Protein AF-A0A529ZI55-F1 (afdb_monomer)

pLDDT: mean 94.51, std 5.49, range [64.88, 98.56]

Solvent-accessible surface area (backbone atoms only — not comparable to full-atom values): 9770 Å² total; per-residue (Å²): 114,77,64,57,79,80,41,45,69,40,60,51,94,57,96,35,24,45,94,63,27,40,58,52,41,59,76,65,51,62,91,82,46,73,41,75,51,79,63,80,48,71,69,51,78,69,54,32,43,67,53,26,58,71,65,46,37,56,62,45,75,51,79,77,87,68,93,63,60,59,94,65,37,96,47,66,65,55,50,42,55,37,60,45,32,47,40,70,17,46,38,92,89,17,37,40,39,34,35,49,68,44,92,57,33,69,58,46,56,49,48,31,48,76,48,65,46,81,39,79,44,26,18,31,62,38,92,82,24,50,27,17,50,77,42,78,48,76,47,92,63,24,24,45,35,30,33,35,52,79,92,42,79,45,76,49,74,42,84,44,43,50,70,72,54,55,52,57,49,49,75,106

Secondary structure (DSSP, 8-state):
--GGGTS-EEE-SSS--STTHHHHHHHT--TT-SEEE-----SSTTSHHHHHHHH--SEEEE------STTT-SSHHHHHHHHGGGGGGPPTT-EEEEETTSTTHHHHHHHHHHTT-SEEEEEESSTT-SEEEEEEEE-SS-EEEEEEETTEEEEEEESS-SHHHHHHHTT-

Sequence (172 aa):
HVLSAVGKVHASAQSFNNHWGVPLTLARMPQDCDYAVFEIGMNHPGEIRPLVRMVRPHVAIVTMIAAAHLGFFKNLDEIARAKAEIFEGLEPGGAAVLNRDDQRWKLLEKMAKEAGVEHVFGFGENARSTFRLTGCELYADHSDITAKIGKQDVAARVGAPGRHMVQNVLAV

Mean predicted aligned error: 3.51 Å

Foldseek 3Di:
DVCVVPWAEQEQPDVLAFPRSLVVSVVPDDPRGPYYDHHHDDLEAPRRQVSLLSVLALEAEDLDQDPDNCVHDVDSLRSLVSSLSNLLSHHVNGEYEYAPVYPCVVVSVVSNVVSVHPHYAYEECPPPGQWHWDDWDFDPQKIWTWIDHHPDIDTDIGRHGDPSSVSVVSRD

Nearest PDB structures (foldseek):
  4qf5-assembly2_B  TM=9.701E-01  e=1.065E-15  Acinetobacter baumannii AB307-0294
  4qdi-assembly1_A  TM=9.55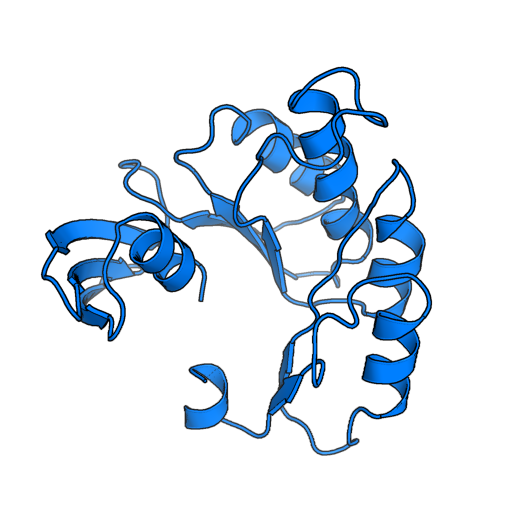2E-01  e=1.017E-14  Acinetobacter baumannii AB307-0294
  8f5d-assembly1_A  TM=9.444E-01  e=6.737E-14  Bordetella pertussis 18323
  3zm6-assembly1_A  TM=8.233E-01  e=3.549E-12  Streptococcus pneumoniae R6
  4c12-assembly1_A  TM=8.541E-01  e=8.979E-07  Staphylococcus aureus

Structure (mmCIF, N/CA/C/O backbone):
data_AF-A0A529ZI55-F1
#
_entry.id   AF-A0A529ZI55-F1
#
loop_
_atom_site.group_PDB
_atom_site.id
_atom_site.type_symbol
_atom_site.label_atom_id
_atom_site.label_alt_id
_atom_site.label_comp_id
_atom_site.label_asym_id
_atom_site.label_entity_id
_atom_site.label_seq_id
_atom_site.pdbx_PDB_ins_code
_atom_site.Cartn_x
_atom_site.Cartn_y
_atom_site.Cartn_z
_atom_site.occupancy
_atom_site.B_iso_or_equiv
_atom_site.auth_seq_id
_atom_site.auth_comp_id
_atom_site.auth_asym_id
_atom_site.auth_atom_id
_atom_site.pdbx_PDB_model_num
ATOM 1 N N . HIS A 1 1 ? -11.558 -7.600 -3.696 1.00 83.31 1 HIS A N 1
ATOM 2 C CA . HIS A 1 1 ? -11.761 -9.062 -3.788 1.00 83.31 1 HIS A CA 1
ATOM 3 C C . HIS A 1 1 ? -11.507 -9.768 -2.461 1.00 83.31 1 HIS A C 1
ATOM 5 O O . HIS A 1 1 ? -12.450 -10.348 -1.953 1.00 83.31 1 HIS A O 1
ATOM 11 N N . VAL A 1 2 ? -10.304 -9.695 -1.874 1.00 91.00 2 VAL A N 1
ATOM 12 C CA . VAL A 1 2 ? -9.965 -10.434 -0.634 1.00 91.00 2 VAL A CA 1
ATOM 13 C C . VAL A 1 2 ? -10.894 -10.090 0.541 1.00 91.00 2 VAL A C 1
ATOM 15 O O . VAL A 1 2 ? -11.545 -10.976 1.080 1.00 91.00 2 VAL A O 1
ATOM 18 N N . LEU A 1 3 ? -11.048 -8.803 0.875 1.00 95.25 3 LEU A N 1
ATOM 19 C CA . LEU A 1 3 ? -11.906 -8.363 1.990 1.00 95.25 3 LEU A CA 1
ATOM 20 C C . LEU A 1 3 ? -13.391 -8.729 1.812 1.00 95.25 3 LEU A C 1
ATOM 22 O O . LEU A 1 3 ? -14.109 -8.897 2.791 1.00 95.25 3 LEU A O 1
ATOM 26 N N . SER A 1 4 ? -13.846 -8.918 0.570 1.00 95.25 4 SER A N 1
ATOM 27 C CA . SER A 1 4 ? -15.231 -9.307 0.273 1.00 95.25 4 SER A CA 1
ATOM 28 C C . SER A 1 4 ? -15.556 -10.732 0.727 1.00 95.25 4 SER A C 1
ATOM 30 O O . SER A 1 4 ? -16.726 -11.080 0.823 1.00 95.25 4 SER A O 1
ATOM 32 N N . ALA A 1 5 ? -14.541 -11.556 1.013 1.00 94.75 5 ALA A N 1
ATOM 33 C CA . ALA A 1 5 ? -14.732 -12.882 1.592 1.00 94.75 5 ALA A CA 1
ATOM 34 C C . ALA A 1 5 ? -15.074 -12.837 3.093 1.00 94.75 5 ALA A C 1
ATOM 36 O O . ALA A 1 5 ? -15.527 -13.842 3.636 1.00 94.75 5 ALA A O 1
ATOM 37 N N . VAL A 1 6 ? -14.847 -11.699 3.764 1.00 96.50 6 VAL A N 1
ATOM 38 C CA . VAL A 1 6 ? -14.988 -11.558 5.225 1.00 96.50 6 VAL A CA 1
ATOM 39 C C . VAL A 1 6 ? -15.856 -10.372 5.660 1.00 96.50 6 VAL A C 1
ATOM 41 O O . VAL A 1 6 ? -16.075 -10.200 6.853 1.00 96.50 6 VAL A O 1
ATOM 44 N N . GLY A 1 7 ? -16.383 -9.574 4.727 1.00 97.12 7 GLY A N 1
ATOM 45 C CA . GLY A 1 7 ? -17.303 -8.479 5.042 1.00 97.12 7 GLY A CA 1
ATOM 46 C C . GLY A 1 7 ? -17.770 -7.686 3.823 1.00 97.12 7 GLY A C 1
ATOM 47 O O . GLY A 1 7 ? -17.373 -7.940 2.682 1.00 97.12 7 GLY A O 1
ATOM 48 N N . LYS A 1 8 ? -18.633 -6.701 4.070 1.00 97.56 8 LYS A N 1
ATOM 49 C CA . LYS A 1 8 ? -19.129 -5.748 3.073 1.00 97.56 8 LYS A CA 1
ATOM 50 C C . LYS A 1 8 ? -18.039 -4.735 2.745 1.00 97.56 8 LYS A C 1
ATOM 52 O O . LYS A 1 8 ? -17.535 -4.047 3.628 1.00 97.56 8 LYS A O 1
ATOM 57 N N . VAL A 1 9 ? -17.694 -4.626 1.465 1.00 97.25 9 VAL A N 1
ATOM 58 C CA . VAL A 1 9 ? -16.598 -3.767 1.000 1.00 97.25 9 VAL A CA 1
ATOM 59 C C . VAL A 1 9 ? -17.135 -2.650 0.122 1.00 97.25 9 VAL A C 1
ATOM 61 O O . VAL A 1 9 ? -17.825 -2.913 -0.861 1.00 97.25 9 VAL A O 1
ATOM 64 N N . HIS A 1 10 ? -16.740 -1.421 0.432 1.00 96.44 10 HIS A N 1
ATOM 65 C CA . HIS A 1 10 ? -16.864 -0.273 -0.455 1.00 96.44 10 HIS A CA 1
ATOM 66 C C . HIS A 1 10 ? -15.512 0.051 -1.092 1.00 96.44 10 HIS A C 1
ATOM 68 O O . HIS A 1 10 ? -14.473 0.002 -0.438 1.00 96.44 10 HIS A O 1
ATOM 74 N N . ALA A 1 11 ? -15.496 0.377 -2.376 1.00 94.31 11 ALA A N 1
ATOM 75 C CA . ALA A 1 11 ? -14.280 0.784 -3.071 1.00 94.31 11 ALA A CA 1
ATOM 76 C C . ALA A 1 11 ? -14.621 1.755 -4.202 1.00 94.31 11 ALA A C 1
ATOM 78 O O . ALA A 1 11 ? -15.769 1.828 -4.650 1.00 94.31 11 ALA A O 1
ATOM 79 N N . SER A 1 12 ? -13.626 2.500 -4.684 1.00 85.38 12 SER A N 1
ATOM 80 C CA . SER A 1 12 ? -13.802 3.367 -5.849 1.00 85.38 12 SER A CA 1
ATOM 81 C C . SER A 1 12 ? -14.252 2.548 -7.065 1.00 85.38 12 SER A C 1
ATOM 83 O O . SER A 1 12 ? -13.621 1.560 -7.428 1.00 85.38 12 SER A O 1
ATOM 85 N N . ALA A 1 13 ? -15.341 2.968 -7.717 1.00 77.81 13 ALA A N 1
ATOM 86 C CA . ALA A 1 13 ? -15.921 2.235 -8.849 1.00 77.81 13 ALA A CA 1
ATOM 87 C C . ALA A 1 13 ? -14.980 2.143 -10.068 1.00 77.81 13 ALA A C 1
ATOM 89 O O . ALA A 1 13 ? -15.090 1.224 -10.876 1.00 77.81 13 ALA A O 1
ATOM 90 N N . GLN A 1 14 ? -14.089 3.125 -10.211 1.00 83.69 14 GLN A N 1
ATOM 91 C CA . GLN A 1 14 ? -13.068 3.256 -11.254 1.00 83.69 14 GLN A CA 1
ATOM 92 C C . GLN A 1 14 ? -11.845 3.969 -10.642 1.00 83.69 14 GLN A C 1
ATOM 94 O O . GLN A 1 14 ? -11.781 4.116 -9.421 1.00 83.69 14 GLN A O 1
ATOM 99 N N . SER A 1 15 ? -10.907 4.459 -11.460 1.00 79.94 15 SER A N 1
ATOM 100 C CA . SER A 1 15 ? -9.721 5.235 -11.040 1.00 79.94 15 SER A CA 1
ATOM 101 C C . SER A 1 15 ? -10.060 6.648 -10.531 1.00 79.94 15 SER A C 1
ATOM 103 O O . SER A 1 15 ? -9.540 7.661 -10.994 1.00 79.94 15 SER A O 1
ATOM 105 N N . PHE A 1 16 ? -10.969 6.728 -9.566 1.00 88.12 16 PHE A N 1
ATOM 106 C CA . PHE A 1 16 ? -11.398 7.935 -8.873 1.00 88.12 16 PHE A CA 1
ATOM 107 C C . PHE A 1 16 ? -10.485 8.193 -7.672 1.00 88.12 16 PHE A C 1
ATOM 109 O O . PHE A 1 16 ? -10.919 8.178 -6.525 1.00 88.12 16 PHE A O 1
ATOM 116 N N . ASN A 1 17 ? -9.209 8.443 -7.963 1.00 90.44 17 ASN A N 1
ATOM 117 C CA . ASN A 1 17 ? -8.121 8.499 -6.984 1.00 90.44 17 ASN A CA 1
ATOM 118 C C . ASN A 1 17 ? -7.592 9.923 -6.704 1.00 90.44 17 ASN A C 1
ATOM 120 O O . ASN A 1 17 ? -6.602 10.088 -5.997 1.00 90.44 17 ASN A O 1
ATOM 124 N N . ASN A 1 18 ? -8.235 10.954 -7.263 1.00 91.50 18 ASN A N 1
ATOM 125 C CA . ASN A 1 18 ? -7.809 12.356 -7.182 1.00 91.50 18 ASN A CA 1
ATOM 126 C C . ASN A 1 18 ? -8.729 13.206 -6.276 1.00 91.50 18 ASN A C 1
ATOM 128 O O . ASN A 1 18 ? -9.620 12.688 -5.601 1.00 91.50 18 ASN A O 1
ATOM 132 N N . HIS A 1 19 ? -8.541 14.531 -6.308 1.00 91.62 19 HIS A N 1
ATOM 133 C CA . HIS A 1 19 ? -9.295 15.522 -5.525 1.00 91.62 19 HIS A CA 1
ATOM 134 C C . HIS A 1 19 ? -10.816 15.523 -5.749 1.00 91.62 19 HIS A C 1
ATOM 136 O O . HIS A 1 19 ? -11.541 16.024 -4.896 1.00 91.62 19 HIS A O 1
ATOM 142 N N . TRP A 1 20 ? -11.314 14.935 -6.840 1.00 91.25 20 TRP A N 1
ATOM 143 C CA . TRP A 1 20 ? -12.750 14.727 -7.062 1.00 91.25 20 TRP A CA 1
ATOM 144 C C . TRP A 1 20 ? -13.182 13.313 -6.695 1.00 91.25 20 TRP A C 1
ATOM 146 O O . TRP A 1 20 ? -14.212 13.102 -6.055 1.00 91.25 20 TRP A O 1
ATOM 156 N N . GLY A 1 21 ? -12.384 12.336 -7.120 1.00 93.94 21 GLY A N 1
ATOM 157 C CA . GLY A 1 21 ? -12.736 10.931 -7.030 1.00 93.94 21 GLY A CA 1
ATOM 158 C C . GLY A 1 21 ? -12.790 10.400 -5.600 1.00 93.94 21 GLY A C 1
ATOM 159 O O . GLY A 1 21 ? -13.725 9.675 -5.249 1.00 93.94 21 GLY A O 1
ATOM 160 N N . VAL A 1 22 ? -11.837 10.806 -4.759 1.00 95.75 22 VAL A N 1
ATOM 161 C CA . VAL A 1 22 ? -11.775 10.357 -3.364 1.00 95.75 22 VAL A CA 1
ATOM 162 C C . VAL A 1 22 ? -12.958 10.897 -2.549 1.00 95.75 22 VAL A C 1
ATOM 164 O O . VAL A 1 22 ? -13.665 10.073 -1.965 1.00 95.75 22 VAL A O 1
ATOM 167 N N . PRO A 1 23 ? -13.278 12.211 -2.557 1.00 95.00 23 PRO A N 1
ATOM 168 C CA . PRO A 1 23 ? -14.472 12.715 -1.874 1.00 95.00 23 PRO A CA 1
ATOM 169 C C . PRO A 1 23 ? -15.770 12.080 -2.368 1.00 95.00 23 PRO A C 1
ATOM 171 O O . PRO A 1 23 ? -16.647 11.780 -1.564 1.00 95.00 23 PRO A O 1
ATOM 174 N N . LEU A 1 24 ? -15.894 11.829 -3.676 1.00 94.31 24 LEU A N 1
ATOM 175 C CA . LEU A 1 24 ? -17.078 11.175 -4.231 1.00 94.31 24 LEU A CA 1
ATOM 176 C C . LEU A 1 24 ? -17.210 9.726 -3.750 1.00 94.31 24 LEU A C 1
ATOM 178 O O . LEU A 1 24 ? -18.309 9.284 -3.419 1.00 94.31 24 LEU A O 1
ATOM 182 N N . THR A 1 25 ? -16.098 8.989 -3.710 1.00 94.19 25 THR A N 1
ATOM 183 C CA . THR A 1 25 ? -16.073 7.620 -3.184 1.00 94.19 25 THR A CA 1
ATOM 184 C C . THR A 1 25 ? -16.456 7.623 -1.707 1.00 94.19 25 THR A C 1
ATOM 186 O O . THR A 1 25 ? -17.295 6.821 -1.307 1.00 94.19 25 THR A O 1
ATOM 189 N N . LEU A 1 26 ? -15.933 8.568 -0.923 1.00 94.94 26 LEU A N 1
ATOM 190 C CA . LEU A 1 26 ? -16.249 8.711 0.498 1.00 94.94 26 LEU A CA 1
ATOM 191 C C . LEU A 1 26 ? -17.730 9.056 0.722 1.00 94.94 26 LEU A C 1
ATOM 193 O O . LEU A 1 26 ? -18.395 8.416 1.527 1.00 94.94 26 LEU A O 1
ATOM 197 N N . ALA A 1 27 ? -18.279 10.005 -0.040 1.00 95.12 27 ALA A N 1
ATOM 198 C CA . ALA A 1 27 ? -19.679 10.424 0.070 1.00 95.12 27 ALA A CA 1
ATOM 199 C C . ALA A 1 27 ? -20.683 9.323 -0.313 1.00 95.12 27 ALA A C 1
ATOM 201 O O . ALA A 1 27 ? -21.834 9.357 0.113 1.00 95.12 27 ALA A O 1
ATOM 202 N N . ARG A 1 28 ? -20.261 8.356 -1.135 1.00 94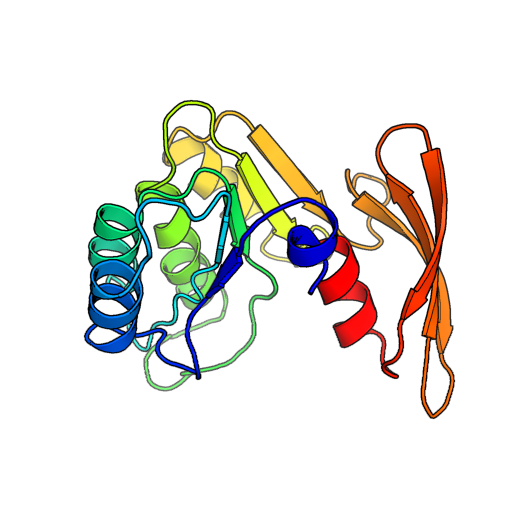.31 28 ARG A N 1
ATOM 203 C CA . ARG A 1 28 ? -21.074 7.201 -1.547 1.00 94.31 28 ARG A CA 1
ATOM 204 C C . ARG A 1 28 ? -20.891 5.977 -0.653 1.00 94.31 28 ARG A C 1
ATOM 206 O O . ARG A 1 28 ? -21.502 4.952 -0.938 1.00 94.31 28 ARG A O 1
ATOM 213 N N . MET A 1 29 ? -20.041 6.059 0.368 1.00 95.69 29 MET A N 1
ATOM 214 C CA . MET A 1 29 ? -19.748 4.939 1.253 1.00 95.69 29 MET A CA 1
ATOM 215 C C . MET A 1 29 ? -20.993 4.566 2.071 1.00 95.69 29 MET A C 1
ATOM 217 O O . MET A 1 29 ? -21.495 5.409 2.818 1.00 95.69 29 MET A O 1
ATOM 221 N N . PRO A 1 30 ? -21.515 3.331 1.940 1.00 96.12 30 PRO A N 1
ATOM 222 C CA . PRO A 1 30 ? -22.639 2.878 2.748 1.00 96.12 30 PRO A CA 1
ATOM 223 C C . PRO A 1 30 ? -22.270 2.853 4.231 1.00 96.12 30 PRO A C 1
ATOM 225 O O . PRO A 1 30 ? -21.168 2.452 4.593 1.00 96.12 30 PRO A O 1
ATOM 228 N N . GLN A 1 31 ? -23.204 3.234 5.101 1.00 95.38 31 GLN A N 1
ATOM 229 C CA . GLN A 1 31 ? -22.971 3.222 6.550 1.00 95.38 31 GLN A CA 1
ATOM 230 C C . GLN A 1 31 ? -22.730 1.804 7.098 1.00 95.38 31 GLN A C 1
ATOM 232 O O . GLN A 1 31 ? -22.113 1.647 8.146 1.00 95.38 31 GLN A O 1
ATOM 237 N N . ASP A 1 32 ? -23.221 0.778 6.404 1.00 96.69 32 ASP A N 1
ATOM 238 C CA . ASP A 1 32 ? -23.114 -0.624 6.794 1.00 96.69 32 ASP A CA 1
ATOM 239 C C . ASP A 1 32 ? -21.938 -1.361 6.130 1.00 96.69 32 ASP A C 1
ATOM 241 O O . ASP A 1 32 ? -21.916 -2.592 6.161 1.00 96.69 32 ASP A O 1
ATOM 245 N N . CYS A 1 33 ? -20.981 -0.656 5.508 1.00 97.00 33 CYS A N 1
ATOM 246 C CA . CYS A 1 33 ? -19.766 -1.300 5.011 1.00 97.00 33 CYS A CA 1
ATOM 247 C C . CYS A 1 33 ? -18.798 -1.624 6.160 1.00 97.00 33 CYS A C 1
ATOM 249 O O . CYS A 1 33 ? -18.506 -0.770 6.996 1.00 97.00 33 CYS A O 1
ATOM 251 N N . ASP A 1 34 ? -18.251 -2.839 6.158 1.00 97.38 34 ASP A N 1
ATOM 252 C CA . ASP A 1 34 ? -17.237 -3.272 7.126 1.00 97.38 34 ASP A CA 1
ATOM 253 C C . ASP A 1 34 ? -15.842 -2.762 6.736 1.00 97.38 34 ASP A C 1
ATOM 255 O O . ASP A 1 34 ? -15.010 -2.451 7.587 1.00 97.38 34 ASP A O 1
ATOM 259 N N . TYR A 1 35 ? -15.590 -2.655 5.427 1.00 97.75 35 TYR A N 1
ATOM 260 C CA . TYR A 1 35 ? -14.312 -2.225 4.873 1.00 97.75 35 TYR A CA 1
ATOM 261 C C . TYR A 1 35 ? -14.499 -1.201 3.762 1.00 97.75 35 TYR A C 1
ATOM 263 O O . TYR A 1 35 ? -15.404 -1.319 2.934 1.00 97.75 35 TYR A O 1
ATOM 271 N N . ALA A 1 36 ? -13.569 -0.253 3.676 1.00 96.44 36 ALA A N 1
ATOM 272 C CA . ALA A 1 36 ? -13.483 0.683 2.568 1.00 96.44 36 ALA A CA 1
ATOM 273 C C . ALA A 1 36 ? -12.056 0.730 2.010 1.00 96.44 36 ALA A C 1
ATOM 275 O O . ALA A 1 36 ? -11.091 0.844 2.765 1.00 96.44 36 ALA A O 1
ATOM 276 N N . VAL A 1 37 ? -11.919 0.628 0.687 1.00 96.44 37 VAL A N 1
ATOM 277 C CA . VAL A 1 37 ? -10.627 0.645 -0.011 1.00 96.44 37 VAL A CA 1
ATOM 278 C C . VAL A 1 37 ? -10.564 1.862 -0.923 1.00 96.44 37 VAL A C 1
ATOM 280 O O . VAL A 1 37 ? -11.335 1.981 -1.877 1.00 96.44 37 VAL A O 1
ATOM 283 N N . PHE A 1 38 ? -9.620 2.756 -0.636 1.00 96.12 38 PHE A N 1
ATOM 284 C CA . PHE A 1 38 ? -9.403 3.982 -1.394 1.00 96.12 38 PHE A CA 1
ATOM 285 C C . PHE A 1 38 ? -8.056 3.926 -2.103 1.00 96.12 38 PHE A C 1
ATOM 287 O O . PHE A 1 38 ? -7.007 3.842 -1.466 1.00 96.12 38 PHE A O 1
ATOM 294 N N . GLU A 1 39 ? -8.082 4.017 -3.429 1.00 95.12 39 GLU A N 1
ATOM 295 C CA . GLU A 1 39 ? -6.890 4.351 -4.197 1.00 95.12 39 GLU A CA 1
ATOM 296 C C . GLU A 1 39 ? -6.661 5.866 -4.108 1.00 95.12 39 GLU A C 1
ATOM 298 O O . GLU A 1 39 ? -7.576 6.644 -4.374 1.00 95.12 39 GLU A O 1
ATOM 303 N N . ILE A 1 40 ? -5.451 6.293 -3.738 1.00 95.38 40 ILE A N 1
ATOM 304 C CA . ILE A 1 40 ? -5.086 7.714 -3.657 1.00 95.38 40 ILE A CA 1
ATOM 305 C C . ILE A 1 40 ? -3.886 7.972 -4.571 1.00 95.38 40 ILE A C 1
ATOM 307 O O . ILE A 1 40 ? -2.806 7.403 -4.392 1.00 95.38 40 ILE A O 1
ATOM 311 N N . GLY A 1 41 ? -4.093 8.830 -5.566 1.00 92.19 41 GLY A N 1
ATOM 312 C CA . GLY A 1 41 ? -3.106 9.243 -6.555 1.00 92.19 41 GLY A CA 1
ATOM 313 C C . GLY A 1 41 ? -2.692 10.704 -6.386 1.00 92.19 41 GLY A C 1
ATOM 314 O O . GLY A 1 41 ? -3.319 11.471 -5.659 1.00 92.19 41 GLY A O 1
ATOM 315 N N . MET A 1 42 ? -1.622 11.087 -7.080 1.00 93.00 42 MET A N 1
ATOM 316 C CA . MET A 1 42 ? -1.153 12.471 -7.149 1.00 93.00 42 MET A CA 1
ATOM 317 C C . MET A 1 42 ? -0.377 12.727 -8.441 1.00 93.00 42 MET A C 1
ATOM 319 O O . MET A 1 42 ? 0.317 11.839 -8.940 1.00 93.00 42 MET A O 1
ATOM 323 N N . ASN A 1 43 ? -0.463 13.955 -8.938 1.00 90.38 43 ASN A N 1
ATOM 324 C CA . ASN A 1 43 ? 0.415 14.502 -9.967 1.00 90.38 43 ASN A CA 1
ATOM 325 C C . ASN A 1 43 ? 1.510 15.390 -9.365 1.00 90.38 43 ASN A C 1
ATOM 327 O O . ASN A 1 43 ? 2.592 15.466 -9.936 1.00 90.38 43 ASN A O 1
ATOM 331 N N . HIS A 1 44 ? 1.239 16.038 -8.228 1.00 92.19 44 HIS A N 1
ATOM 332 C CA . HIS A 1 44 ? 2.148 16.987 -7.583 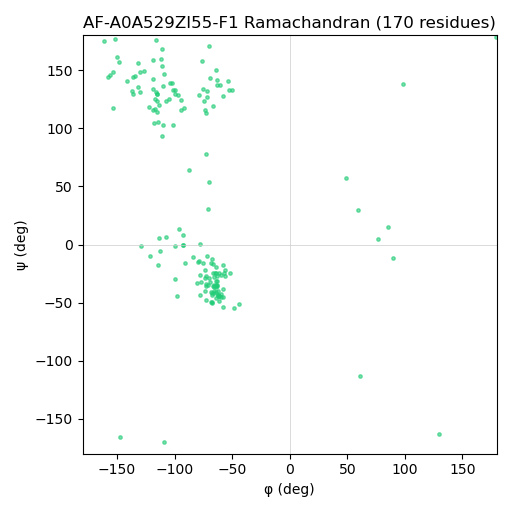1.00 92.19 44 HIS A CA 1
ATOM 333 C C . HIS A 1 44 ? 2.301 16.701 -6.083 1.00 92.19 44 HIS A C 1
ATOM 335 O O . HIS A 1 44 ? 1.390 16.137 -5.467 1.00 92.19 44 HIS A O 1
ATOM 341 N N . PRO A 1 45 ? 3.414 17.138 -5.461 1.00 93.69 45 PRO A N 1
ATOM 342 C CA . PRO A 1 45 ? 3.539 17.152 -4.007 1.00 93.69 45 PRO A CA 1
ATOM 343 C C . PRO A 1 45 ? 2.375 17.894 -3.335 1.00 93.69 45 PRO A C 1
ATOM 345 O O . PRO A 1 45 ? 1.947 18.948 -3.802 1.00 93.69 45 PRO A O 1
ATOM 348 N N . GLY A 1 46 ? 1.896 17.375 -2.207 1.00 95.56 46 GLY A N 1
ATOM 349 C CA . GLY A 1 46 ? 0.835 17.974 -1.401 1.00 95.56 46 GLY A CA 1
ATOM 350 C C . GLY A 1 46 ? -0.586 17.552 -1.765 1.00 95.56 46 GLY A C 1
ATOM 351 O O . GLY A 1 46 ? -1.494 17.829 -0.983 1.00 95.56 46 GLY A O 1
ATOM 352 N N . GLU A 1 47 ? -0.806 16.875 -2.895 1.00 96.31 47 GLU A N 1
ATOM 353 C CA . GLU A 1 47 ? -2.152 16.468 -3.324 1.00 96.31 47 GLU A CA 1
ATOM 354 C C . GLU A 1 47 ? -2.724 15.308 -2.490 1.00 96.31 47 GLU A C 1
ATOM 356 O O . GLU A 1 47 ? -3.941 15.224 -2.321 1.00 96.31 47 GLU A O 1
ATOM 361 N N . ILE A 1 48 ? -1.8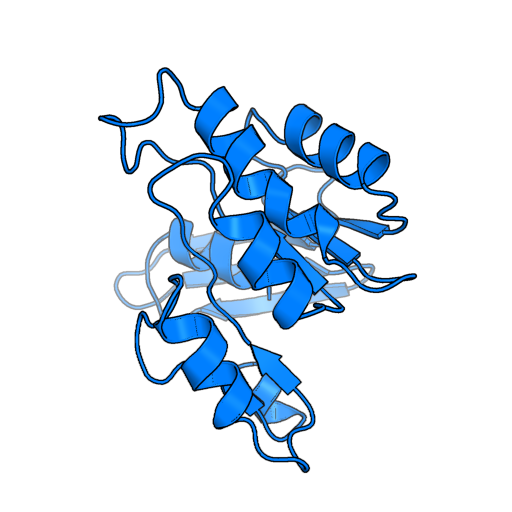76 14.445 -1.915 1.00 97.75 48 ILE A N 1
ATOM 362 C CA . ILE A 1 48 ? -2.335 13.318 -1.086 1.00 97.75 48 ILE A CA 1
ATOM 363 C C . ILE A 1 48 ? -2.824 13.805 0.279 1.00 97.75 48 ILE A C 1
ATOM 365 O O . ILE A 1 48 ? -3.835 13.308 0.774 1.00 97.75 48 ILE A O 1
ATOM 369 N N . ARG A 1 49 ? -2.143 14.784 0.890 1.00 97.50 49 ARG A N 1
ATOM 370 C CA . ARG A 1 49 ? -2.450 15.274 2.249 1.00 97.50 49 ARG A CA 1
ATOM 371 C C . ARG A 1 49 ? -3.932 15.585 2.499 1.00 97.50 49 ARG A C 1
ATOM 373 O O . ARG A 1 49 ? -4.480 15.049 3.463 1.00 97.50 49 ARG A O 1
ATOM 380 N N . PRO A 1 50 ? -4.614 16.432 1.701 1.00 97.38 50 PRO A N 1
ATOM 381 C CA . PRO A 1 50 ? -6.026 16.718 1.943 1.00 97.38 50 PRO A CA 1
ATOM 382 C C . PRO A 1 50 ? -6.897 15.470 1.766 1.00 97.38 50 PRO A C 1
ATOM 384 O O . PRO A 1 50 ? -7.855 15.291 2.513 1.00 97.38 50 PRO A O 1
ATOM 387 N N . LEU A 1 51 ? -6.548 14.585 0.826 1.00 97.62 51 LEU A N 1
ATOM 388 C CA . LEU A 1 51 ? -7.304 13.366 0.543 1.00 97.62 51 LEU A CA 1
ATOM 389 C C . LEU A 1 51 ? -7.229 12.377 1.698 1.00 97.62 51 LEU A C 1
ATOM 391 O O . LEU A 1 51 ? -8.256 11.906 2.180 1.00 97.62 51 LEU A O 1
ATOM 395 N N . VAL A 1 52 ? -6.024 12.101 2.188 1.00 97.69 52 VAL A N 1
ATOM 396 C CA . VAL A 1 52 ? -5.845 11.123 3.257 1.00 97.69 52 VAL A CA 1
ATOM 397 C C . VAL A 1 52 ? -6.391 11.620 4.597 1.00 97.69 52 VAL A C 1
ATOM 399 O O . VAL A 1 52 ? -6.908 10.821 5.368 1.00 97.69 52 VAL A O 1
ATOM 402 N N . ARG A 1 53 ? -6.403 12.941 4.836 1.00 97.19 53 ARG A N 1
ATOM 403 C CA . ARG A 1 53 ? -7.087 13.550 5.993 1.00 97.19 53 ARG A CA 1
ATOM 404 C C . ARG A 1 53 ? -8.607 13.402 5.950 1.00 97.19 53 ARG A C 1
ATOM 406 O O . ARG A 1 53 ? -9.230 13.391 7.006 1.00 97.19 53 ARG A O 1
ATOM 413 N N . MET A 1 54 ? -9.206 13.303 4.761 1.00 96.88 54 MET A N 1
ATOM 414 C CA . MET A 1 54 ? -10.629 12.973 4.623 1.00 96.88 54 MET A CA 1
ATOM 415 C C . MET A 1 54 ? -10.874 11.477 4.824 1.00 96.88 54 MET A C 1
ATOM 417 O O . MET A 1 54 ? -11.820 11.105 5.511 1.00 96.88 54 MET A O 1
ATOM 421 N N . VAL A 1 55 ? -10.026 10.629 4.231 1.00 97.19 55 VAL A N 1
ATOM 422 C CA . VAL A 1 55 ? -10.190 9.166 4.257 1.00 97.19 55 VAL A CA 1
ATOM 423 C C . VAL A 1 55 ? -9.925 8.573 5.639 1.00 97.19 55 VAL A C 1
ATOM 425 O O . VAL A 1 55 ? -10.595 7.612 6.000 1.00 97.19 55 VAL A O 1
ATOM 428 N N . ARG A 1 56 ? -8.975 9.131 6.403 1.00 97.75 56 ARG A N 1
ATOM 429 C CA . ARG A 1 56 ? -8.600 8.655 7.746 1.00 97.75 56 ARG A CA 1
ATOM 430 C C . ARG A 1 56 ? -8.357 7.131 7.794 1.00 97.75 56 ARG A C 1
ATOM 432 O O . ARG A 1 56 ? -9.065 6.410 8.496 1.00 97.75 56 ARG A O 1
ATOM 439 N N . PRO A 1 57 ? -7.428 6.590 6.981 1.00 97.75 57 PRO A N 1
ATOM 440 C CA . PRO A 1 57 ? -7.253 5.147 6.864 1.00 97.75 57 PRO A CA 1
ATOM 441 C C . PRO A 1 57 ? -6.676 4.507 8.134 1.00 97.75 57 PRO A C 1
ATOM 443 O O . PRO A 1 57 ? -5.741 5.020 8.742 1.00 97.75 57 PRO A O 1
ATOM 446 N N . HIS A 1 58 ? -7.150 3.303 8.457 1.00 98.19 58 HIS A N 1
ATOM 447 C CA . HIS A 1 58 ? -6.533 2.436 9.471 1.00 98.19 58 HIS A CA 1
ATOM 448 C C . HIS A 1 58 ? -5.280 1.715 8.945 1.00 98.19 58 HIS A C 1
ATOM 450 O O . HIS A 1 58 ? -4.398 1.338 9.715 1.00 98.19 58 HIS A O 1
ATOM 456 N N . VAL A 1 59 ? -5.199 1.506 7.627 1.00 98.31 59 VAL A N 1
ATOM 457 C CA . VAL A 1 59 ? -4.050 0.892 6.951 1.00 98.31 59 VAL A CA 1
ATOM 458 C C . VAL A 1 59 ? -3.730 1.687 5.690 1.00 98.31 59 VAL A C 1
ATOM 460 O O . VAL A 1 59 ? -4.617 1.921 4.870 1.00 98.31 59 VAL A O 1
ATOM 463 N N . ALA A 1 60 ? -2.467 2.072 5.514 1.00 98.25 60 ALA A N 1
ATOM 464 C CA . ALA A 1 60 ? -1.971 2.717 4.301 1.00 98.25 60 ALA A CA 1
ATOM 465 C C . ALA A 1 60 ? -0.922 1.838 3.618 1.00 98.25 60 ALA A C 1
ATOM 467 O O . ALA A 1 60 ? 0.029 1.377 4.251 1.00 98.25 60 ALA A O 1
ATOM 468 N N . ILE A 1 61 ? -1.072 1.641 2.308 1.00 98.12 61 ILE A N 1
ATOM 469 C CA . ILE A 1 61 ? -0.177 0.805 1.507 1.00 98.12 61 ILE A CA 1
ATOM 470 C C . ILE A 1 61 ? 0.542 1.678 0.480 1.00 98.12 61 ILE A C 1
ATOM 472 O O . ILE A 1 61 ? -0.097 2.395 -0.288 1.00 98.12 61 ILE A O 1
ATOM 476 N N . VAL A 1 62 ? 1.871 1.573 0.416 1.00 97.50 62 VAL A N 1
ATOM 477 C CA . VAL A 1 62 ? 2.660 2.103 -0.706 1.00 97.50 62 VAL A CA 1
ATOM 478 C C . VAL A 1 62 ? 3.209 0.920 -1.495 1.00 97.50 62 VAL A C 1
ATOM 480 O O . VAL A 1 62 ? 4.163 0.266 -1.074 1.00 97.50 62 VAL A O 1
ATOM 483 N N . THR A 1 63 ? 2.585 0.639 -2.640 1.00 93.50 63 THR A N 1
ATOM 484 C CA . THR A 1 63 ? 2.868 -0.559 -3.446 1.00 93.50 63 THR A CA 1
ATOM 485 C C . THR A 1 63 ? 4.210 -0.483 -4.173 1.00 93.50 63 THR A C 1
ATOM 487 O O . THR A 1 63 ? 5.003 -1.423 -4.137 1.00 93.50 63 THR A O 1
ATOM 490 N N . MET A 1 64 ? 4.481 0.642 -4.839 1.00 91.88 64 MET A N 1
ATOM 491 C CA . MET A 1 64 ? 5.689 0.833 -5.640 1.00 91.88 64 MET A CA 1
ATOM 492 C C . MET A 1 64 ? 6.020 2.316 -5.824 1.00 91.88 64 MET A C 1
ATOM 494 O O . MET A 1 64 ? 5.132 3.150 -6.034 1.00 91.88 64 MET A O 1
ATOM 498 N N . ILE A 1 65 ? 7.318 2.636 -5.831 1.00 94.31 65 ILE A N 1
ATOM 499 C CA . ILE A 1 65 ? 7.822 3.927 -6.303 1.00 94.31 65 ILE A CA 1
ATOM 500 C C . ILE A 1 65 ? 8.381 3.766 -7.721 1.00 94.31 65 ILE A C 1
ATOM 502 O O . ILE A 1 65 ? 9.503 3.289 -7.924 1.00 94.31 65 ILE A O 1
ATOM 506 N N . ALA A 1 66 ? 7.601 4.204 -8.704 1.00 89.25 66 ALA A N 1
ATOM 507 C CA . ALA A 1 66 ? 7.961 4.172 -10.117 1.00 89.25 66 ALA A CA 1
ATOM 508 C C . ALA A 1 66 ? 8.010 5.581 -10.717 1.00 89.25 66 ALA A C 1
ATOM 510 O O . ALA A 1 66 ? 7.396 6.514 -10.198 1.00 89.25 66 ALA A O 1
ATOM 511 N N . ALA A 1 67 ? 8.738 5.709 -11.826 1.00 83.25 67 ALA A N 1
ATOM 512 C CA . ALA A 1 67 ? 8.827 6.932 -12.611 1.00 83.25 67 ALA A CA 1
ATOM 513 C C . ALA A 1 67 ? 7.511 7.170 -13.371 1.00 83.25 67 ALA A C 1
ATOM 515 O O . ALA A 1 67 ? 7.394 6.890 -14.559 1.00 83.25 67 ALA A O 1
ATOM 516 N N . ALA A 1 68 ? 6.508 7.664 -12.656 1.00 73.31 68 ALA A N 1
ATOM 517 C CA . ALA A 1 68 ? 5.288 8.226 -13.213 1.00 73.31 68 ALA A CA 1
ATOM 518 C C . ALA A 1 68 ? 5.293 9.735 -12.949 1.00 73.31 68 ALA A C 1
ATOM 520 O O . ALA A 1 68 ? 5.920 10.189 -11.993 1.00 73.31 68 ALA A O 1
ATOM 521 N N . HIS A 1 69 ? 4.612 10.517 -13.789 1.00 68.19 69 HIS A N 1
ATOM 522 C CA . HIS A 1 69 ? 4.495 11.970 -13.597 1.00 68.19 69 HIS A CA 1
ATOM 523 C C . HIS A 1 69 ? 5.849 12.714 -13.567 1.00 68.19 69 HIS A C 1
ATOM 525 O O . HIS A 1 69 ? 5.965 13.760 -12.938 1.00 68.19 69 HIS A O 1
ATOM 531 N N . LEU A 1 70 ? 6.871 12.205 -14.276 1.00 64.88 70 LEU A N 1
ATOM 532 C CA . LEU A 1 70 ? 8.239 12.762 -14.308 1.00 64.88 70 LEU A CA 1
ATOM 533 C C . LEU A 1 70 ? 8.307 14.266 -14.639 1.00 64.88 70 LEU A C 1
ATOM 535 O O . LEU A 1 70 ? 9.259 14.925 -14.248 1.00 64.88 70 LEU A O 1
ATOM 539 N N . GLY A 1 71 ? 7.307 14.829 -15.324 1.00 73.12 71 GLY A N 1
ATOM 540 C CA . GLY A 1 71 ? 7.240 16.272 -15.583 1.00 73.12 71 GLY A CA 1
ATOM 541 C C . GLY A 1 71 ? 7.099 17.138 -14.322 1.00 73.12 71 GLY A C 1
ATOM 542 O O . GLY A 1 71 ? 7.420 18.322 -14.368 1.00 73.12 71 GLY A O 1
ATOM 543 N N . PHE A 1 72 ? 6.657 16.558 -13.203 1.00 76.44 72 PHE A N 1
ATOM 544 C CA . PHE A 1 72 ? 6.374 17.264 -11.948 1.00 76.44 72 PHE A CA 1
ATOM 545 C C . PHE A 1 72 ? 7.326 16.894 -10.801 1.00 76.44 72 PHE A C 1
ATOM 547 O O . PHE A 1 72 ? 7.270 17.513 -9.740 1.00 76.44 72 PHE A O 1
ATOM 554 N N . PHE A 1 73 ? 8.218 15.918 -11.010 1.00 85.25 73 PHE A N 1
ATOM 555 C CA . PHE A 1 73 ? 9.168 15.437 -10.004 1.00 85.25 73 PHE A CA 1
ATOM 556 C C . PHE A 1 73 ? 10.572 15.343 -10.583 1.00 85.25 73 PHE A C 1
ATOM 558 O O . PHE A 1 73 ? 10.780 14.793 -11.662 1.00 85.25 73 PHE A O 1
ATOM 565 N N . LYS A 1 74 ? 11.566 15.812 -9.829 1.00 84.06 74 LYS A N 1
ATOM 566 C CA . LYS A 1 74 ? 12.967 15.803 -10.270 1.00 84.06 74 LYS A CA 1
ATOM 567 C C . LYS A 1 74 ? 13.579 14.407 -10.235 1.00 84.06 74 LYS A C 1
ATOM 569 O O . LYS A 1 74 ? 14.518 14.131 -10.975 1.00 84.06 74 LYS A O 1
ATOM 574 N N . ASN A 1 75 ? 13.106 13.547 -9.334 1.00 91.12 75 ASN A N 1
ATOM 575 C CA . ASN A 1 75 ? 13.618 12.194 -9.147 1.00 91.12 75 ASN A CA 1
ATOM 576 C C . ASN A 1 75 ? 12.617 11.305 -8.386 1.00 91.12 75 ASN A C 1
ATOM 578 O O . ASN A 1 75 ? 11.578 11.754 -7.901 1.00 91.12 75 ASN A O 1
ATOM 582 N N . LEU A 1 76 ? 12.960 10.022 -8.264 1.00 94.31 76 LEU A N 1
ATOM 583 C CA . LEU A 1 76 ? 12.146 9.024 -7.571 1.00 94.31 76 LEU A CA 1
ATOM 584 C C . LEU A 1 76 ? 12.031 9.265 -6.056 1.00 94.31 76 LEU A C 1
ATOM 586 O O . LEU A 1 76 ? 11.053 8.818 -5.460 1.00 94.31 76 LEU A O 1
ATOM 590 N N . ASP A 1 77 ? 12.984 9.960 -5.433 1.00 95.25 77 ASP A N 1
ATOM 591 C CA . ASP A 1 77 ? 12.918 10.284 -4.004 1.00 95.25 77 ASP A CA 1
ATOM 592 C C . ASP A 1 77 ? 11.866 11.362 -3.731 1.00 95.25 77 ASP A C 1
ATOM 594 O O . ASP A 1 77 ? 11.171 11.292 -2.719 1.00 95.25 77 ASP A O 1
ATOM 598 N N . GLU A 1 78 ? 11.688 12.334 -4.632 1.00 94.50 78 GLU A N 1
ATOM 599 C CA . GLU A 1 78 ? 10.588 13.301 -4.536 1.00 94.50 78 GLU A CA 1
ATOM 600 C C . GLU A 1 78 ? 9.226 12.613 -4.707 1.00 94.50 78 GLU A C 1
ATOM 602 O O . GLU A 1 78 ? 8.306 12.889 -3.935 1.00 94.50 78 GLU A O 1
ATOM 607 N N . ILE A 1 79 ? 9.115 11.648 -5.629 1.00 95.62 79 ILE A N 1
ATOM 608 C CA . ILE A 1 79 ? 7.904 10.821 -5.770 1.00 95.62 79 ILE A CA 1
ATOM 609 C C . ILE A 1 79 ? 7.653 10.017 -4.488 1.00 95.62 79 ILE A C 1
ATOM 611 O O . ILE A 1 79 ? 6.518 9.954 -4.019 1.00 95.62 79 ILE A O 1
ATOM 615 N N . ALA A 1 80 ? 8.693 9.420 -3.896 1.00 96.81 80 ALA A N 1
ATOM 616 C CA . ALA A 1 80 ? 8.577 8.683 -2.639 1.00 96.81 80 ALA A CA 1
ATOM 617 C C . ALA A 1 80 ? 8.101 9.579 -1.490 1.00 96.81 80 ALA A C 1
ATOM 619 O O . ALA A 1 80 ? 7.195 9.189 -0.758 1.00 96.81 80 ALA A O 1
ATOM 620 N N . ARG A 1 81 ? 8.657 10.790 -1.362 1.00 97.25 81 ARG A N 1
ATOM 621 C CA . ARG A 1 81 ? 8.242 11.766 -0.343 1.00 97.25 81 ARG A CA 1
ATOM 622 C C . ARG A 1 81 ? 6.790 12.179 -0.508 1.00 97.25 81 ARG A C 1
ATOM 624 O O . ARG A 1 81 ? 6.063 12.229 0.475 1.00 97.25 81 ARG A O 1
ATOM 631 N N . ALA A 1 82 ? 6.371 12.440 -1.738 1.00 96.88 82 ALA A N 1
ATOM 632 C CA . ALA A 1 82 ? 5.006 12.847 -2.004 1.00 96.88 82 ALA A CA 1
ATOM 633 C C . ALA A 1 82 ? 4.013 11.679 -1.841 1.00 96.88 82 ALA A C 1
ATOM 635 O O . ALA A 1 82 ? 2.930 11.881 -1.310 1.00 96.88 82 ALA A O 1
ATOM 636 N N . LYS A 1 83 ? 4.392 10.430 -2.159 1.00 97.44 83 LYS A N 1
ATOM 637 C CA . LYS A 1 83 ? 3.588 9.238 -1.812 1.00 97.44 83 LYS A CA 1
ATOM 638 C C . LYS A 1 83 ? 3.506 8.996 -0.301 1.00 97.44 83 LYS A C 1
ATOM 640 O O . LYS A 1 83 ? 2.462 8.573 0.184 1.00 97.44 83 LYS A O 1
ATOM 645 N N . ALA A 1 84 ? 4.576 9.279 0.439 1.00 98.06 84 ALA A N 1
ATOM 646 C CA . ALA A 1 84 ? 4.627 9.128 1.894 1.00 98.06 84 ALA A CA 1
ATOM 647 C C . ALA A 1 84 ? 3.713 10.105 2.654 1.00 98.06 84 ALA A C 1
ATOM 649 O O . ALA A 1 84 ? 3.439 9.888 3.830 1.00 98.06 84 ALA A O 1
ATOM 650 N N . GLU A 1 85 ? 3.170 11.127 1.989 1.00 98.38 85 GLU A N 1
ATOM 651 C CA . GLU A 1 85 ? 2.110 11.980 2.544 1.00 98.38 85 GLU A CA 1
ATOM 652 C C . GLU A 1 85 ? 0.880 11.175 2.988 1.00 98.38 85 GLU A C 1
ATOM 654 O O . GLU A 1 85 ? 0.130 11.631 3.846 1.00 98.38 85 GLU A O 1
ATOM 659 N N . ILE A 1 86 ? 0.689 9.959 2.456 1.00 98.50 86 ILE A N 1
ATOM 660 C CA . ILE A 1 86 ? -0.388 9.047 2.862 1.00 98.50 86 ILE A CA 1
ATOM 661 C C . ILE A 1 86 ? -0.324 8.681 4.354 1.00 98.50 86 ILE A C 1
ATOM 663 O O . ILE A 1 86 ? -1.346 8.374 4.959 1.00 98.50 86 ILE A O 1
ATOM 667 N N . PHE A 1 87 ? 0.852 8.732 4.982 1.00 98.56 87 PHE A N 1
ATOM 668 C CA . PHE A 1 87 ? 0.987 8.405 6.403 1.00 98.56 87 PHE A CA 1
ATOM 669 C C . PHE A 1 87 ? 0.430 9.506 7.311 1.00 98.56 87 PHE A C 1
ATOM 671 O O . PHE A 1 87 ? 0.051 9.227 8.440 1.00 98.56 87 PHE A O 1
ATOM 678 N N . GLU A 1 88 ? 0.326 10.744 6.817 1.00 98.00 88 GLU A N 1
ATOM 679 C CA . GLU A 1 88 ? -0.111 11.903 7.608 1.00 98.00 88 GLU A CA 1
ATOM 680 C C . GLU A 1 88 ? -1.615 11.894 7.941 1.00 98.00 88 GLU A C 1
ATOM 682 O O . GLU A 1 88 ? -2.075 12.741 8.707 1.00 98.00 88 GLU A O 1
ATOM 687 N N . GLY A 1 89 ? -2.398 10.991 7.344 1.00 97.06 89 GLY A N 1
ATOM 688 C CA . GLY A 1 89 ? -3.822 10.823 7.655 1.00 97.06 89 GLY A CA 1
ATOM 689 C C . GLY A 1 89 ? -4.159 9.494 8.318 1.00 97.06 89 GLY A C 1
ATOM 690 O O . GLY A 1 89 ? -5.340 9.209 8.480 1.00 97.06 89 GLY A O 1
ATOM 691 N N . LEU A 1 90 ? -3.161 8.674 8.654 1.00 98.12 90 LEU A N 1
ATOM 692 C CA . LEU A 1 90 ? -3.394 7.386 9.295 1.00 98.12 90 LEU A CA 1
ATOM 693 C C . LEU A 1 90 ? -4.050 7.583 10.671 1.00 98.12 90 LEU A C 1
ATOM 695 O O . LEU A 1 90 ? -3.638 8.460 11.432 1.00 98.12 90 LEU A O 1
ATOM 699 N N . GLU A 1 91 ? -5.044 6.762 11.006 1.00 98.00 91 GLU A N 1
ATOM 700 C CA . GLU A 1 91 ? -5.628 6.779 12.351 1.00 98.00 91 GLU A CA 1
ATOM 701 C C . GLU A 1 91 ? -4.600 6.357 13.416 1.00 98.00 91 GLU A C 1
ATOM 703 O O . GLU A 1 91 ? -3.724 5.529 13.132 1.00 98.00 91 GLU A O 1
ATOM 708 N N . PRO A 1 92 ? -4.706 6.868 14.661 1.00 96.19 92 PRO A N 1
ATOM 709 C CA . PRO A 1 92 ? -3.894 6.386 15.774 1.00 96.19 92 PRO A CA 1
ATOM 710 C C . PRO A 1 92 ? -3.988 4.859 15.925 1.00 96.19 92 PRO A C 1
ATOM 712 O O . PRO A 1 92 ? -5.079 4.292 15.896 1.00 96.19 92 PRO A O 1
ATOM 715 N N . GLY A 1 93 ? -2.842 4.190 16.074 1.00 96.44 93 GLY A N 1
ATOM 716 C CA . GLY A 1 93 ? -2.758 2.722 16.100 1.00 96.44 93 GLY A CA 1
ATOM 717 C C . GLY A 1 93 ? -2.882 2.043 14.726 1.00 96.44 93 GLY A C 1
ATOM 718 O O . GLY A 1 93 ? -2.908 0.815 14.649 1.00 96.44 93 GLY A O 1
ATOM 719 N N . GLY A 1 94 ? -2.954 2.810 13.635 1.00 97.44 94 GLY A N 1
ATOM 720 C CA . GLY A 1 94 ? -2.965 2.284 12.274 1.00 97.44 94 GLY A CA 1
ATOM 721 C C . GLY A 1 94 ? -1.624 1.691 11.826 1.00 97.44 94 GLY A C 1
ATOM 722 O O . GLY A 1 94 ? -0.587 1.851 12.478 1.00 97.44 94 GLY A O 1
ATOM 723 N N . ALA A 1 95 ? -1.635 1.030 10.664 1.00 98.31 95 ALA A N 1
ATOM 724 C CA . ALA A 1 95 ? -0.445 0.422 10.069 1.00 98.31 95 ALA A CA 1
ATOM 725 C C . ALA A 1 95 ? -0.060 0.980 8.688 1.00 98.31 95 ALA A C 1
ATOM 727 O O . ALA A 1 95 ? -0.905 1.211 7.824 1.00 98.31 95 ALA A O 1
ATOM 728 N N . ALA A 1 96 ? 1.244 1.110 8.444 1.00 98.50 96 ALA A N 1
ATOM 729 C CA . ALA A 1 96 ? 1.814 1.303 7.114 1.00 98.50 96 ALA A CA 1
ATOM 730 C C . ALA A 1 96 ? 2.355 -0.026 6.567 1.00 98.50 96 ALA A C 1
ATOM 732 O O . ALA A 1 96 ? 3.095 -0.733 7.253 1.00 98.50 96 ALA A O 1
ATOM 733 N N . VAL A 1 97 ? 2.032 -0.347 5.316 1.00 98.38 97 VAL A N 1
ATOM 734 C CA . VAL A 1 97 ? 2.503 -1.546 4.608 1.00 98.38 97 VAL A CA 1
ATOM 735 C C . VAL A 1 97 ? 3.294 -1.111 3.378 1.00 98.38 97 VAL A C 1
ATOM 737 O O . VAL A 1 97 ? 2.765 -0.462 2.475 1.00 98.38 97 VAL A O 1
ATOM 740 N N . LEU A 1 98 ? 4.586 -1.429 3.353 1.00 98.25 98 LEU A N 1
ATOM 741 C CA . LEU A 1 98 ? 5.526 -0.891 2.367 1.00 98.25 98 LEU A CA 1
ATOM 742 C C . LEU A 1 98 ? 6.276 -2.013 1.646 1.00 98.25 98 LEU A C 1
ATOM 744 O O . LEU A 1 98 ? 6.568 -3.061 2.225 1.00 98.25 98 LEU A O 1
ATOM 748 N N . ASN A 1 99 ? 6.641 -1.775 0.389 1.00 97.50 99 ASN A N 1
ATOM 749 C CA . ASN A 1 99 ? 7.477 -2.703 -0.363 1.00 97.50 99 ASN A CA 1
ATOM 750 C C . ASN A 1 99 ? 8.921 -2.657 0.158 1.00 97.50 99 ASN A C 1
ATOM 752 O O . ASN A 1 99 ? 9.612 -1.646 0.015 1.00 97.50 99 ASN A O 1
ATOM 756 N N . ARG A 1 100 ? 9.389 -3.748 0.765 1.00 97.19 100 ARG A N 1
ATOM 757 C CA . ARG A 1 100 ? 10.731 -3.840 1.357 1.00 97.19 100 ARG A CA 1
ATOM 758 C C . ARG A 1 100 ? 11.836 -4.105 0.340 1.00 97.19 100 ARG A C 1
ATOM 760 O O . ARG A 1 100 ? 13.009 -3.905 0.660 1.00 97.19 100 ARG A O 1
ATOM 767 N N . ASP A 1 101 ? 11.474 -4.520 -0.866 1.00 96.25 101 ASP A N 1
ATOM 768 C CA . ASP A 1 101 ? 12.414 -4.683 -1.976 1.00 96.25 101 ASP A CA 1
ATOM 769 C C . ASP A 1 101 ? 12.748 -3.335 -2.635 1.00 96.25 101 ASP A C 1
ATOM 771 O O . ASP A 1 101 ? 13.714 -3.218 -3.389 1.00 96.25 101 ASP A O 1
ATOM 775 N N . ASP A 1 102 ? 11.968 -2.294 -2.334 1.00 96.00 102 ASP A N 1
ATOM 776 C CA . ASP A 1 102 ? 12.155 -0.957 -2.870 1.00 96.00 102 ASP A CA 1
ATOM 777 C C . ASP A 1 102 ? 13.396 -0.266 -2.264 1.00 96.00 102 ASP A C 1
ATOM 779 O O . ASP A 1 102 ? 13.569 -0.195 -1.044 1.00 96.00 102 ASP A O 1
ATOM 783 N N . GLN A 1 103 ? 14.250 0.323 -3.113 1.00 96.62 103 GLN A N 1
ATOM 784 C CA . GLN A 1 103 ? 15.456 1.057 -2.690 1.00 96.62 103 GLN A CA 1
ATOM 785 C C . GLN A 1 103 ? 15.158 2.205 -1.708 1.00 96.62 103 GLN A C 1
ATOM 787 O O . GLN A 1 103 ? 15.999 2.557 -0.879 1.00 96.62 103 GLN A O 1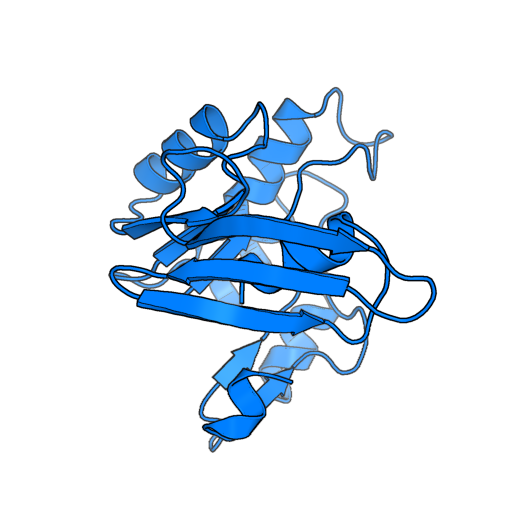
ATOM 792 N N . ARG A 1 104 ? 13.949 2.769 -1.774 1.00 97.75 104 ARG A N 1
ATOM 793 C CA . ARG A 1 104 ? 13.476 3.871 -0.930 1.00 97.75 104 ARG A CA 1
ATOM 794 C C . ARG A 1 104 ? 12.748 3.383 0.323 1.00 97.75 104 ARG A C 1
ATOM 796 O O . ARG A 1 104 ? 12.253 4.220 1.073 1.00 97.75 104 ARG A O 1
ATOM 803 N N . TRP A 1 105 ? 12.746 2.077 0.624 1.00 97.62 105 TRP A N 1
ATOM 804 C CA . TRP A 1 105 ? 12.185 1.517 1.865 1.00 97.62 105 TRP A CA 1
ATOM 805 C C . TRP A 1 105 ? 12.579 2.336 3.098 1.00 97.62 105 TRP A C 1
ATOM 807 O O . TRP A 1 105 ? 11.719 2.749 3.866 1.00 97.62 105 TRP A O 1
ATOM 817 N N . LYS A 1 106 ? 13.880 2.616 3.278 1.00 98.12 106 LYS A N 1
ATOM 818 C CA . LYS A 1 106 ? 14.378 3.335 4.466 1.00 98.12 106 LYS A CA 1
ATOM 819 C C . LYS A 1 106 ? 13.830 4.759 4.559 1.00 98.12 106 LYS A C 1
ATOM 821 O O . LYS A 1 106 ? 13.606 5.249 5.661 1.00 98.12 106 LYS A O 1
ATOM 826 N N . LEU A 1 107 ? 13.642 5.419 3.417 1.00 98.38 107 LEU A N 1
ATOM 827 C CA . LEU A 1 107 ? 13.051 6.751 3.350 1.00 98.38 107 LEU A CA 1
ATOM 828 C C . LEU A 1 107 ? 11.570 6.692 3.743 1.00 98.38 107 LEU A C 1
ATOM 830 O O . LEU A 1 107 ? 11.154 7.444 4.617 1.00 98.38 107 LEU A O 1
ATOM 834 N N . LEU A 1 108 ? 10.806 5.769 3.153 1.00 98.50 108 LEU A N 1
ATOM 835 C CA . LEU A 1 108 ? 9.384 5.589 3.459 1.00 98.50 108 LEU A CA 1
ATOM 836 C C . LEU A 1 108 ? 9.161 5.183 4.923 1.00 98.50 108 LEU A C 1
ATOM 838 O O . LEU A 1 108 ? 8.320 5.770 5.593 1.00 98.50 108 LEU A O 1
ATOM 842 N N . GLU A 1 109 ? 9.953 4.243 5.445 1.00 98.44 109 GLU A N 1
ATOM 843 C CA . GLU A 1 109 ? 9.908 3.816 6.848 1.00 98.44 109 GLU A CA 1
ATOM 844 C C . GLU A 1 109 ? 10.203 4.986 7.796 1.00 98.44 109 GLU A C 1
ATOM 846 O O . GLU A 1 109 ? 9.525 5.149 8.810 1.00 98.44 109 GLU A O 1
ATOM 851 N N . LYS A 1 110 ? 11.202 5.817 7.469 1.00 98.44 110 LYS A N 1
ATOM 852 C CA . LYS A 1 110 ? 11.515 7.018 8.247 1.00 98.44 110 LYS A CA 1
ATOM 853 C C . LYS A 1 110 ? 10.334 7.992 8.253 1.00 98.44 110 LYS A C 1
ATOM 855 O O . LYS A 1 110 ? 9.947 8.441 9.325 1.00 98.44 110 LYS A O 1
ATOM 860 N N . MET A 1 111 ? 9.752 8.280 7.090 1.00 98.50 111 MET A N 1
ATOM 861 C CA . MET A 1 111 ? 8.631 9.219 6.978 1.00 98.50 111 MET A CA 1
ATOM 862 C C . MET A 1 111 ? 7.366 8.711 7.673 1.00 98.50 111 MET A C 1
ATOM 864 O O . MET A 1 111 ? 6.674 9.497 8.309 1.00 98.50 111 MET A O 1
ATOM 868 N N . ALA A 1 112 ? 7.090 7.405 7.621 1.00 98.44 112 ALA A N 1
ATOM 869 C CA . ALA A 1 112 ? 5.996 6.804 8.381 1.00 98.44 112 ALA A CA 1
ATOM 870 C C . ALA A 1 112 ? 6.189 7.015 9.894 1.00 98.44 112 ALA A C 1
ATOM 872 O O . ALA A 1 112 ? 5.271 7.455 10.580 1.00 98.44 112 ALA A O 1
ATOM 873 N N . LYS A 1 113 ? 7.403 6.786 10.413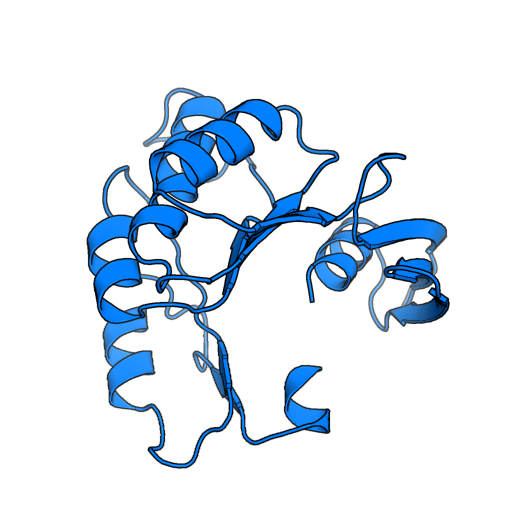 1.00 98.00 113 LYS A N 1
ATOM 874 C CA . LYS A 1 113 ? 7.721 7.023 11.833 1.00 98.00 113 LYS A CA 1
ATOM 875 C C . LYS A 1 113 ? 7.618 8.500 12.218 1.00 98.00 113 LYS A C 1
ATOM 877 O O . LYS A 1 113 ? 7.094 8.810 13.280 1.00 98.00 113 LYS A O 1
ATOM 882 N N . GLU A 1 114 ? 8.090 9.409 11.365 1.00 98.12 114 GLU A N 1
ATOM 883 C CA . GLU A 1 114 ? 7.967 10.861 11.576 1.00 98.12 114 GLU A CA 1
ATOM 884 C C . GLU A 1 114 ? 6.502 11.329 11.576 1.00 98.12 114 GLU A C 1
ATOM 886 O O . GLU A 1 114 ? 6.162 12.255 12.306 1.00 98.12 114 GLU A O 1
ATOM 891 N N . ALA A 1 115 ? 5.630 10.657 10.818 1.00 97.62 115 ALA A N 1
ATOM 892 C CA . ALA A 1 115 ? 4.185 10.878 10.829 1.00 97.62 115 ALA A CA 1
ATOM 893 C C . ALA A 1 115 ? 3.464 10.232 12.034 1.00 97.62 115 ALA A C 1
ATOM 895 O O . ALA A 1 115 ? 2.248 10.355 12.146 1.00 97.62 115 ALA A O 1
ATOM 896 N N . GLY A 1 116 ? 4.187 9.560 12.939 1.00 97.38 116 GLY A N 1
ATOM 897 C CA . GLY A 1 116 ? 3.618 8.937 14.138 1.00 97.38 116 GLY A CA 1
ATOM 898 C C . GLY A 1 116 ? 3.055 7.528 13.928 1.00 97.38 116 GLY A C 1
ATOM 899 O O . GLY A 1 116 ? 2.331 7.033 14.786 1.00 97.38 116 GLY A O 1
ATOM 900 N N . VAL A 1 117 ? 3.378 6.860 12.816 1.00 98.06 117 VAL A N 1
ATOM 901 C CA . VAL A 1 117 ? 2.914 5.490 12.556 1.00 98.06 117 VAL A CA 1
ATOM 902 C C . VAL A 1 117 ? 3.671 4.495 13.438 1.00 98.06 117 VAL A C 1
ATOM 904 O O . VAL A 1 117 ? 4.879 4.300 13.285 1.00 98.06 117 VAL A O 1
ATOM 907 N N . GLU A 1 118 ? 2.950 3.825 14.338 1.00 94.75 118 GLU A N 1
ATOM 908 C CA . GLU A 1 118 ? 3.520 2.855 15.285 1.00 94.75 118 GLU A CA 1
ATOM 909 C C . GLU A 1 118 ? 3.843 1.504 14.631 1.00 94.75 118 GLU A C 1
ATOM 911 O O . GLU A 1 118 ? 4.809 0.829 15.001 1.00 94.75 118 GLU A O 1
ATOM 916 N N . HIS A 1 119 ? 3.052 1.106 13.632 1.00 97.56 119 HIS A N 1
ATOM 917 C CA . HIS A 1 119 ? 3.152 -0.200 12.990 1.00 97.56 119 HIS A CA 1
ATOM 918 C C . HIS A 1 119 ? 3.578 -0.064 11.528 1.00 97.56 119 HIS A C 1
ATOM 920 O O . HIS A 1 119 ? 2.786 0.306 10.667 1.00 97.56 119 HIS A O 1
ATOM 926 N N . VAL A 1 120 ? 4.837 -0.396 11.229 1.00 98.06 120 VAL A N 1
ATOM 927 C CA . VAL A 1 120 ? 5.360 -0.414 9.854 1.00 98.06 120 VAL A CA 1
ATOM 928 C C . VAL A 1 120 ? 5.728 -1.841 9.462 1.00 98.06 120 VAL A C 1
ATOM 930 O O . VAL A 1 120 ? 6.658 -2.433 10.015 1.00 98.06 120 VAL A O 1
ATOM 933 N N . PHE A 1 121 ? 5.009 -2.390 8.487 1.00 97.69 121 PHE A N 1
ATOM 934 C CA . PHE A 1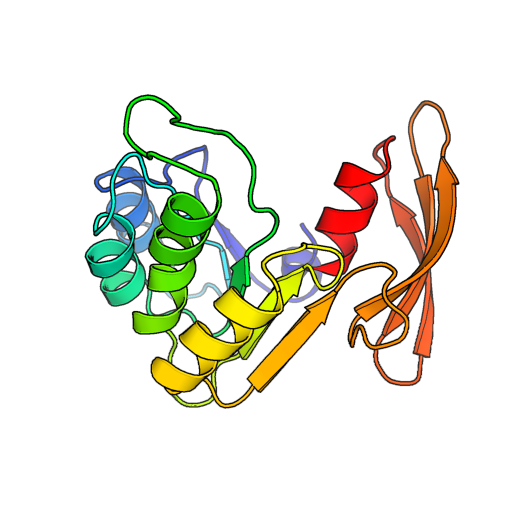 121 ? 5.204 -3.738 7.967 1.00 97.69 121 PHE A CA 1
ATOM 935 C C . PHE A 1 121 ? 5.787 -3.712 6.558 1.00 97.69 121 PHE A C 1
ATOM 937 O O . PHE A 1 121 ? 5.506 -2.820 5.757 1.00 97.69 121 PHE A O 1
ATOM 944 N N . GLY A 1 122 ? 6.616 -4.712 6.258 1.00 97.44 122 GLY A N 1
ATOM 945 C CA . GLY A 1 122 ? 7.209 -4.873 4.935 1.00 97.44 122 GLY A CA 1
ATOM 946 C C . GLY A 1 122 ? 6.644 -6.070 4.197 1.00 97.44 122 GLY A C 1
ATOM 947 O O . GLY A 1 122 ? 6.558 -7.148 4.783 1.00 97.44 122 GLY A O 1
ATOM 948 N N . PHE A 1 123 ? 6.334 -5.904 2.918 1.00 97.56 123 PHE A N 1
ATOM 949 C CA . PHE A 1 123 ? 6.075 -7.016 2.006 1.00 97.56 123 PHE A CA 1
ATOM 950 C C . PHE A 1 123 ? 7.184 -7.130 0.955 1.00 97.56 123 PHE A C 1
ATOM 952 O O . PHE A 1 123 ? 7.924 -6.172 0.725 1.00 97.56 123 PHE A O 1
ATOM 959 N N . GLY A 1 124 ? 7.319 -8.302 0.337 1.00 96.75 124 GLY A N 1
ATOM 960 C CA . GLY A 1 124 ? 8.269 -8.550 -0.754 1.00 96.75 124 GLY A CA 1
ATOM 961 C C . GLY A 1 124 ? 9.122 -9.794 -0.528 1.00 96.75 124 GLY A C 1
ATOM 962 O O . GLY A 1 124 ? 8.808 -10.635 0.308 1.00 96.75 124 GLY A O 1
ATOM 963 N N . GLU A 1 125 ? 10.220 -9.917 -1.254 1.00 96.19 125 GLU A N 1
ATOM 964 C CA . GLU A 1 125 ? 11.139 -11.061 -1.189 1.00 96.19 125 GLU A CA 1
ATOM 965 C C . GLU A 1 125 ? 12.263 -10.873 -0.171 1.00 96.19 125 GLU A C 1
ATOM 967 O O . GLU A 1 125 ? 12.920 -11.837 0.233 1.00 96.19 125 GLU A O 1
ATOM 972 N N . ASN A 1 126 ? 12.480 -9.640 0.287 1.00 96.56 126 ASN A N 1
ATOM 973 C CA . ASN A 1 126 ? 13.476 -9.338 1.295 1.00 96.56 126 ASN A CA 1
ATOM 974 C C . ASN A 1 126 ? 13.333 -10.269 2.510 1.00 96.56 126 ASN A C 1
ATOM 976 O O . ASN A 1 126 ? 12.253 -10.438 3.075 1.00 96.56 126 ASN A O 1
ATOM 980 N N . ALA A 1 127 ? 14.453 -10.827 2.977 1.00 95.44 127 ALA A N 1
ATOM 981 C CA . ALA A 1 127 ? 14.462 -11.769 4.095 1.00 95.44 127 ALA A CA 1
ATOM 982 C C . ALA A 1 127 ? 13.831 -11.206 5.383 1.00 95.44 127 ALA A C 1
ATOM 984 O O . ALA A 1 127 ? 13.368 -11.988 6.215 1.00 95.44 127 ALA A O 1
ATOM 985 N N . ARG A 1 128 ? 13.815 -9.873 5.536 1.00 95.38 128 ARG A N 1
ATOM 986 C CA . ARG A 1 128 ? 13.228 -9.157 6.674 1.00 95.38 128 ARG A CA 1
ATOM 987 C C . ARG A 1 128 ? 11.769 -8.736 6.445 1.00 95.38 128 ARG A C 1
ATOM 989 O O . ARG A 1 128 ? 11.209 -8.083 7.320 1.00 95.38 128 ARG A O 1
ATOM 996 N N . SER A 1 129 ? 11.158 -9.014 5.296 1.00 96.50 129 SER A N 1
ATOM 997 C CA . SER A 1 129 ? 9.741 -8.704 5.063 1.00 96.50 129 SER A CA 1
ATOM 998 C C . SER A 1 129 ? 8.857 -9.446 6.064 1.00 96.50 129 SER A C 1
ATOM 1000 O O . SER A 1 129 ? 9.087 -10.617 6.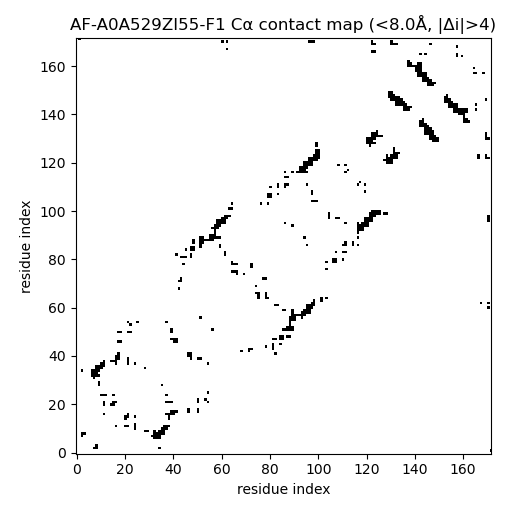360 1.00 96.50 129 SER A O 1
ATOM 1002 N N . THR A 1 130 ? 7.853 -8.747 6.588 1.00 96.25 130 THR A N 1
ATOM 1003 C CA . THR A 1 130 ? 6.801 -9.311 7.441 1.00 96.25 130 THR A CA 1
ATOM 1004 C C . THR A 1 130 ? 5.915 -10.268 6.642 1.00 96.25 130 THR A C 1
ATOM 1006 O O . THR A 1 130 ? 5.580 -11.345 7.133 1.00 96.25 130 THR A O 1
ATOM 1009 N N . PHE A 1 131 ? 5.581 -9.881 5.407 1.00 96.81 131 PHE A N 1
ATOM 1010 C CA . PHE A 1 131 ? 4.840 -10.678 4.429 1.00 96.81 131 PHE A CA 1
ATOM 1011 C C . PHE A 1 131 ? 5.799 -11.051 3.301 1.00 96.81 131 PHE A C 1
ATOM 1013 O O . PHE A 1 131 ? 6.067 -10.255 2.397 1.00 96.81 131 PHE A O 1
ATOM 1020 N N . ARG A 1 132 ? 6.424 -12.223 3.419 1.00 97.19 132 ARG A N 1
ATOM 1021 C CA . ARG A 1 132 ? 7.593 -12.564 2.607 1.00 97.19 132 ARG A CA 1
ATOM 1022 C C . ARG A 1 132 ? 7.270 -13.594 1.542 1.00 97.19 132 ARG A C 1
ATOM 1024 O O . ARG A 1 132 ? 6.900 -14.706 1.888 1.00 97.19 132 ARG A O 1
ATOM 1031 N N . LEU A 1 133 ? 7.528 -13.291 0.279 1.00 97.44 133 LEU A N 1
ATOM 1032 C CA . LEU A 1 133 ? 7.505 -14.298 -0.781 1.00 97.44 133 LEU A CA 1
ATOM 1033 C C . LEU A 1 133 ? 8.719 -15.223 -0.650 1.00 97.44 133 LEU A C 1
ATOM 1035 O O . LEU A 1 133 ? 9.853 -14.756 -0.563 1.00 97.44 133 LEU A O 1
ATOM 1039 N N . THR A 1 134 ? 8.485 -16.531 -0.606 1.00 97.19 134 THR A N 1
ATOM 1040 C CA . THR A 1 134 ? 9.532 -17.559 -0.475 1.00 97.19 134 THR A CA 1
ATOM 1041 C C . THR A 1 134 ? 9.652 -18.455 -1.701 1.00 97.19 134 THR A C 1
ATOM 1043 O O . THR A 1 134 ? 10.685 -19.096 -1.871 1.00 97.19 134 THR A O 1
ATOM 1046 N N . GLY A 1 135 ? 8.641 -18.479 -2.567 1.00 96.44 135 GLY A N 1
ATOM 1047 C CA . GLY A 1 135 ? 8.666 -19.194 -3.838 1.00 96.44 135 GLY A CA 1
ATOM 1048 C C . GLY A 1 135 ? 7.673 -18.587 -4.821 1.00 96.44 135 GLY A C 1
ATOM 1049 O O . GLY A 1 135 ? 6.628 -18.079 -4.418 1.00 96.44 135 GLY A O 1
ATOM 1050 N N . CYS A 1 136 ? 8.027 -18.601 -6.102 1.00 96.88 136 CYS A N 1
ATOM 1051 C CA . CYS A 1 136 ? 7.224 -18.018 -7.168 1.00 96.88 136 CYS A CA 1
ATOM 1052 C C . CYS A 1 136 ? 7.522 -18.734 -8.484 1.00 96.88 136 CYS A C 1
ATOM 1054 O O . CYS A 1 136 ? 8.651 -18.687 -8.975 1.00 96.88 136 CYS A O 1
ATOM 1056 N N . GLU A 1 137 ? 6.503 -19.369 -9.046 1.00 97.56 137 GLU A N 1
ATOM 1057 C CA . GLU A 1 137 ? 6.519 -19.969 -10.374 1.00 97.56 137 GLU A CA 1
ATOM 1058 C C . GLU A 1 137 ? 5.527 -19.219 -11.259 1.00 97.56 137 GLU A C 1
ATOM 1060 O O . GLU A 1 137 ? 4.349 -19.079 -10.926 1.00 97.56 137 GLU A O 1
ATOM 1065 N N . LEU A 1 138 ? 6.019 -18.689 -12.377 1.00 97.31 138 LEU A N 1
ATOM 1066 C CA . LEU A 1 138 ? 5.223 -17.881 -13.293 1.00 97.31 138 LEU A CA 1
ATOM 1067 C C . LEU A 1 138 ? 4.760 -18.734 -14.471 1.00 97.31 138 LEU A C 1
ATOM 1069 O O . LEU A 1 138 ? 5.575 -19.358 -15.150 1.00 97.31 138 LEU A O 1
ATOM 1073 N N . TYR A 1 139 ? 3.464 -18.676 -14.748 1.00 97.38 139 TYR A N 1
ATOM 1074 C CA . TYR A 1 139 ? 2.825 -19.307 -15.893 1.00 97.38 139 TYR A CA 1
ATOM 1075 C C . TYR A 1 139 ? 2.226 -18.235 -16.816 1.00 97.38 139 TYR A C 1
ATOM 1077 O O . TYR A 1 139 ? 2.297 -17.035 -16.541 1.00 97.38 139 TYR A O 1
ATOM 1085 N N . ALA A 1 140 ? 1.670 -18.656 -17.955 1.00 96.31 140 ALA A N 1
ATOM 1086 C CA . ALA A 1 140 ? 1.138 -17.737 -18.963 1.00 96.31 140 ALA A CA 1
ATOM 1087 C C . ALA A 1 140 ? -0.136 -17.003 -18.503 1.00 96.31 140 ALA A C 1
ATOM 1089 O O . ALA A 1 140 ? -0.367 -15.862 -18.893 1.00 96.31 140 ALA A O 1
ATOM 1090 N N . ASP A 1 141 ? -0.950 -17.652 -17.675 1.00 96.81 141 ASP A N 1
ATOM 1091 C CA . ASP A 1 141 ? -2.265 -17.192 -17.217 1.00 96.81 141 ASP A CA 1
ATOM 1092 C C . ASP A 1 141 ? -2.370 -17.067 -15.686 1.00 96.81 141 ASP A C 1
ATOM 1094 O O . ASP A 1 141 ? -3.326 -16.485 -15.177 1.00 96.81 141 ASP A O 1
ATOM 1098 N N . HIS A 1 142 ? -1.383 -17.567 -14.940 1.00 97.38 142 HIS A N 1
ATOM 1099 C CA . HIS A 1 142 ? -1.363 -17.532 -13.479 1.00 97.38 142 HIS A CA 1
ATOM 1100 C C . HIS A 1 142 ? 0.062 -17.519 -12.912 1.00 97.38 142 HIS A C 1
ATOM 1102 O O . HIS A 1 142 ? 1.049 -17.590 -13.643 1.00 97.38 142 HIS A O 1
ATOM 1108 N N . SER A 1 143 ? 0.166 -17.424 -11.589 1.00 98.00 143 SER A N 1
ATOM 1109 C CA . SER A 1 143 ? 1.411 -17.598 -10.841 1.00 98.00 143 SER A CA 1
ATOM 1110 C C . SER A 1 143 ? 1.145 -18.444 -9.598 1.00 98.00 143 SER A C 1
ATOM 1112 O O . SER A 1 143 ? 0.209 -18.147 -8.855 1.00 98.00 143 SER A O 1
ATOM 1114 N N . ASP A 1 144 ? 1.967 -19.458 -9.346 1.00 97.94 144 ASP A N 1
ATOM 1115 C CA . ASP A 1 144 ? 1.917 -20.240 -8.109 1.00 97.94 144 ASP A CA 1
ATOM 1116 C C . ASP A 1 144 ? 2.969 -19.708 -7.137 1.00 97.94 144 ASP A C 1
ATOM 1118 O O . ASP A 1 144 ? 4.131 -19.504 -7.493 1.00 97.94 144 ASP A O 1
ATOM 1122 N N . ILE A 1 145 ? 2.546 -19.418 -5.908 1.00 97.62 145 ILE A N 1
ATOM 1123 C CA . ILE A 1 145 ? 3.373 -18.722 -4.926 1.00 97.62 145 ILE A CA 1
ATOM 1124 C C . ILE A 1 145 ? 3.390 -19.456 -3.594 1.00 97.62 145 ILE A C 1
ATOM 1126 O O . ILE A 1 145 ? 2.398 -20.051 -3.171 1.00 97.62 145 ILE A O 1
ATOM 1130 N N . THR A 1 146 ? 4.517 -19.346 -2.897 1.00 97.69 146 THR A N 1
ATOM 1131 C CA . THR A 1 146 ? 4.594 -19.604 -1.461 1.00 97.69 146 THR A CA 1
ATOM 1132 C C . THR A 1 146 ? 5.042 -18.340 -0.750 1.00 97.69 146 THR A C 1
ATOM 1134 O O . THR A 1 146 ? 5.978 -17.663 -1.184 1.00 97.69 146 THR A O 1
ATOM 1137 N N . ALA A 1 147 ? 4.359 -18.001 0.335 1.00 97.44 147 ALA A N 1
ATOM 1138 C CA . ALA A 1 147 ? 4.636 -16.821 1.129 1.00 97.44 147 ALA A CA 1
ATOM 1139 C C . ALA A 1 147 ? 4.605 -17.149 2.619 1.00 97.44 147 ALA A C 1
ATOM 1141 O O . ALA A 1 147 ? 3.777 -17.922 3.090 1.00 97.44 147 ALA A O 1
ATOM 1142 N N . LYS A 1 148 ? 5.485 -16.505 3.375 1.00 97.06 148 LYS A N 1
ATOM 1143 C CA . LYS A 1 148 ? 5.495 -16.532 4.827 1.00 97.06 148 LYS A CA 1
ATOM 1144 C C . LYS A 1 148 ? 4.734 -15.328 5.365 1.00 97.06 148 LYS A C 1
ATOM 1146 O O . LYS A 1 148 ? 5.161 -14.188 5.174 1.00 97.06 148 LYS A O 1
ATOM 1151 N N . ILE A 1 149 ? 3.632 -15.592 6.058 1.00 93.62 149 ILE A N 1
ATOM 1152 C CA . ILE A 1 149 ? 2.764 -14.592 6.686 1.00 93.62 149 ILE A CA 1
ATOM 1153 C C . ILE A 1 149 ? 2.789 -14.853 8.193 1.00 93.62 149 ILE A C 1
ATOM 1155 O O . ILE A 1 149 ? 2.236 -15.831 8.700 1.00 93.62 149 ILE A O 1
ATOM 1159 N N . GLY A 1 150 ? 3.521 -14.013 8.928 1.00 86.25 150 GLY A N 1
ATOM 1160 C CA . GLY A 1 150 ? 3.783 -14.244 10.348 1.00 86.25 150 GLY A CA 1
ATOM 1161 C C . GLY A 1 150 ? 4.535 -15.561 10.586 1.00 86.25 150 GLY A C 1
ATOM 1162 O O . GLY A 1 150 ? 5.706 -15.699 10.224 1.00 86.25 150 GLY A O 1
ATOM 1163 N N . LYS A 1 151 ? 3.875 -16.531 11.231 1.00 87.50 151 LYS A N 1
ATOM 1164 C CA . LYS A 1 151 ? 4.435 -17.869 11.509 1.00 87.50 151 LYS A CA 1
ATOM 1165 C C . LYS A 1 151 ? 3.968 -18.947 10.529 1.00 87.50 151 LYS A C 1
ATOM 1167 O O . LYS A 1 151 ? 4.372 -20.093 10.685 1.00 87.50 151 LYS A O 1
ATOM 1172 N N . GLN A 1 152 ? 3.118 -18.597 9.570 1.00 94.50 152 GLN A N 1
ATOM 1173 C CA . GLN A 1 152 ? 2.508 -19.544 8.646 1.00 94.50 152 GLN A CA 1
ATOM 1174 C C . GLN A 1 152 ? 3.178 -19.461 7.281 1.00 94.50 152 GLN A C 1
ATOM 1176 O O . GLN A 1 152 ? 3.452 -18.365 6.790 1.00 94.50 152 GLN A O 1
ATOM 1181 N N . ASP A 1 153 ? 3.403 -20.621 6.676 1.00 95.88 153 ASP A N 1
ATOM 1182 C CA . ASP A 1 153 ? 3.730 -20.735 5.262 1.00 95.88 153 ASP A CA 1
ATOM 1183 C C . ASP A 1 153 ? 2.425 -20.986 4.497 1.00 95.88 153 ASP A C 1
ATOM 1185 O O . ASP A 1 153 ? 1.661 -21.898 4.815 1.00 95.88 153 ASP A O 1
ATOM 1189 N N . VAL A 1 154 ? 2.147 -20.130 3.520 1.00 95.88 154 VAL A N 1
ATOM 1190 C CA . VAL A 1 154 ? 0.922 -20.120 2.723 1.00 95.88 154 VAL A CA 1
ATOM 1191 C C . VAL A 1 154 ? 1.297 -20.400 1.278 1.00 95.88 154 VAL A C 1
ATOM 1193 O O . VAL A 1 154 ? 2.124 -19.693 0.707 1.00 95.88 154 VAL A O 1
ATOM 1196 N N . ALA A 1 155 ? 0.676 -21.415 0.685 1.00 96.81 155 ALA A N 1
ATOM 1197 C CA . ALA A 1 155 ? 0.736 -21.665 -0.749 1.00 96.81 155 ALA A CA 1
ATOM 1198 C C . ALA A 1 155 ? -0.561 -21.172 -1.396 1.00 96.81 155 ALA A C 1
ATOM 1200 O O . ALA A 1 155 ? -1.650 -21.459 -0.894 1.00 96.81 155 ALA A O 1
ATOM 1201 N N . ALA A 1 156 ? -0.453 -20.426 -2.491 1.00 95.06 156 ALA A N 1
ATOM 1202 C CA . ALA A 1 156 ? -1.605 -19.871 -3.188 1.00 95.06 156 ALA A CA 1
ATOM 1203 C C . ALA A 1 156 ? -1.352 -19.766 -4.692 1.00 95.06 156 ALA A C 1
ATOM 1205 O O . ALA A 1 156 ? -0.212 -19.662 -5.142 1.00 95.06 156 ALA A O 1
ATOM 1206 N N . ARG A 1 157 ? -2.444 -19.732 -5.457 1.00 96.38 157 ARG A N 1
ATOM 1207 C CA . ARG A 1 157 ? -2.432 -19.407 -6.881 1.00 96.38 157 ARG A CA 1
ATOM 1208 C C . ARG A 1 157 ? -2.956 -17.995 -7.090 1.00 96.38 157 ARG A C 1
ATOM 1210 O O . ARG A 1 157 ? -4.077 -17.677 -6.699 1.00 96.38 157 ARG A O 1
ATOM 1217 N N . VAL A 1 158 ? -2.162 -17.169 -7.755 1.00 95.31 158 VAL A N 1
ATOM 1218 C CA . VAL A 1 158 ? -2.566 -15.853 -8.245 1.00 95.31 158 VAL A CA 1
ATOM 1219 C C . VAL A 1 158 ? -3.067 -16.032 -9.672 1.00 95.31 158 VAL A C 1
ATOM 1221 O O . VAL A 1 158 ? -2.300 -16.417 -10.548 1.00 95.31 158 VAL A O 1
ATOM 1224 N N . GLY A 1 159 ? -4.345 -15.743 -9.926 1.00 94.88 159 GLY A N 1
ATOM 1225 C CA . GLY A 1 159 ? -4.974 -15.848 -11.255 1.00 94.88 159 GLY A CA 1
ATOM 1226 C C . GLY A 1 159 ? -4.526 -14.778 -12.259 1.00 94.88 159 GLY A C 1
ATOM 1227 O O . GLY A 1 159 ? -5.324 -14.331 -13.075 1.00 94.88 159 GLY A O 1
ATOM 1228 N N . ALA A 1 160 ? -3.289 -14.304 -12.134 1.00 94.00 160 ALA A N 1
ATOM 1229 C CA . ALA A 1 160 ? -2.664 -13.358 -13.035 1.00 94.00 160 ALA A CA 1
ATOM 1230 C C . ALA A 1 160 ? -1.187 -13.738 -13.226 1.00 94.00 160 ALA A C 1
ATOM 1232 O O . ALA A 1 160 ? -0.517 -14.128 -12.258 1.00 94.00 160 ALA A O 1
ATOM 1233 N N . PRO A 1 161 ? -0.659 -13.611 -14.452 1.00 93.25 161 PRO A N 1
ATOM 1234 C CA . PRO A 1 161 ? 0.757 -13.793 -14.702 1.00 93.25 161 PRO A CA 1
ATOM 1235 C C . PRO A 1 161 ? 1.557 -12.573 -14.226 1.00 93.25 161 PRO A C 1
ATOM 1237 O O . PRO A 1 161 ? 1.062 -11.445 -14.159 1.00 93.25 161 PRO A O 1
ATOM 1240 N N . GLY A 1 162 ? 2.845 -12.792 -13.978 1.00 93.62 162 GLY A N 1
ATOM 1241 C CA . GLY A 1 162 ? 3.818 -11.723 -13.790 1.00 93.62 162 GLY A CA 1
ATOM 1242 C C . GLY A 1 162 ? 4.131 -11.390 -12.332 1.00 93.62 162 GLY A C 1
ATOM 1243 O O . GLY A 1 162 ? 3.273 -11.253 -11.462 1.00 93.62 162 GLY A O 1
ATOM 1244 N N . ARG A 1 163 ? 5.423 -11.175 -12.076 1.00 91.88 163 ARG A N 1
ATOM 1245 C CA . ARG 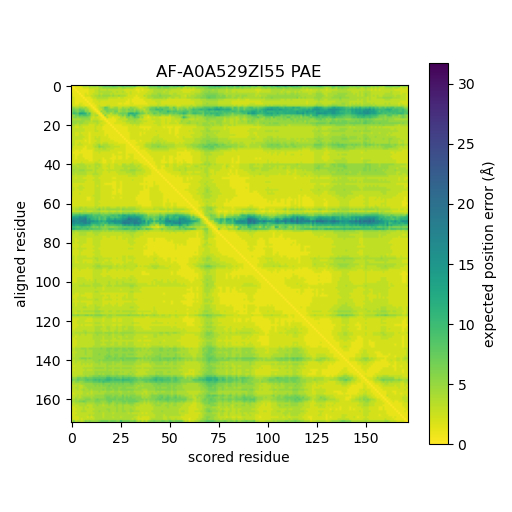A 1 163 ? 5.962 -10.955 -10.727 1.00 91.88 163 ARG A CA 1
ATOM 1246 C C . ARG A 1 163 ? 5.440 -9.689 -10.041 1.00 91.88 163 ARG A C 1
ATOM 1248 O O . ARG A 1 163 ? 5.292 -9.679 -8.827 1.00 91.88 163 ARG A O 1
ATOM 1255 N N . HIS A 1 164 ? 5.128 -8.641 -10.801 1.00 89.50 164 HIS A N 1
ATOM 1256 C CA . HIS A 1 164 ? 4.551 -7.410 -10.251 1.00 89.50 164 HIS A CA 1
ATOM 1257 C C . HIS A 1 164 ? 3.144 -7.644 -9.674 1.00 89.50 164 HIS A C 1
ATOM 1259 O O . HIS A 1 164 ? 2.806 -7.078 -8.638 1.00 89.50 164 HIS A O 1
ATOM 1265 N N . MET A 1 165 ? 2.349 -8.531 -10.288 1.00 93.50 165 MET A N 1
ATOM 1266 C CA . MET A 1 165 ? 1.049 -8.934 -9.745 1.00 93.50 165 MET A CA 1
ATOM 1267 C C . MET A 1 165 ? 1.220 -9.731 -8.455 1.00 93.50 165 MET A C 1
ATOM 1269 O O . MET A 1 165 ? 0.541 -9.445 -7.474 1.00 93.50 165 MET A O 1
ATOM 1273 N N . VAL A 1 166 ? 2.179 -10.662 -8.421 1.00 93.94 166 VAL A N 1
ATOM 1274 C CA . VAL A 1 166 ? 2.528 -11.407 -7.201 1.00 93.94 166 VAL A CA 1
ATOM 1275 C C . VAL A 1 166 ? 2.945 -10.466 -6.068 1.00 93.94 166 VAL A C 1
ATOM 1277 O O . VAL A 1 166 ? 2.466 -10.612 -4.948 1.00 93.94 166 VAL A O 1
ATOM 1280 N N . GLN A 1 167 ? 3.785 -9.465 -6.343 1.00 92.12 167 GLN A N 1
ATOM 1281 C CA . GLN A 1 167 ? 4.186 -8.487 -5.327 1.00 92.12 167 GLN A CA 1
ATOM 1282 C C . GLN A 1 167 ? 3.000 -7.678 -4.787 1.00 92.12 167 GLN A C 1
ATOM 1284 O O . GLN A 1 167 ? 2.925 -7.469 -3.579 1.00 92.12 167 GLN A O 1
ATOM 1289 N N . ASN A 1 168 ? 2.056 -7.275 -5.644 1.00 92.69 168 ASN A N 1
ATOM 1290 C CA . ASN A 1 168 ? 0.840 -6.587 -5.202 1.00 92.69 168 ASN A CA 1
ATOM 1291 C C . ASN A 1 168 ? -0.033 -7.469 -4.299 1.00 92.69 168 ASN A C 1
ATOM 1293 O O . ASN A 1 168 ? -0.629 -6.959 -3.355 1.00 92.69 168 ASN A O 1
ATOM 1297 N N . VAL A 1 169 ? -0.091 -8.780 -4.561 1.00 93.50 169 VAL A N 1
ATOM 1298 C CA . VAL A 1 169 ? -0.842 -9.729 -3.723 1.00 93.50 169 VAL A CA 1
ATOM 1299 C C . VAL A 1 169 ? -0.266 -9.810 -2.311 1.00 93.50 169 VAL A C 1
ATOM 1301 O O . VAL A 1 169 ? -1.029 -9.884 -1.365 1.00 93.50 169 VAL A O 1
ATOM 1304 N N . LEU A 1 170 ? 1.055 -9.729 -2.133 1.00 94.38 170 LEU A N 1
ATOM 1305 C CA . LEU A 1 170 ? 1.672 -9.779 -0.795 1.00 94.38 170 LEU A CA 1
ATOM 1306 C C . LEU A 1 170 ? 1.334 -8.573 0.090 1.00 94.38 170 LEU A C 1
ATOM 1308 O O . LEU A 1 170 ? 1.594 -8.609 1.292 1.00 94.38 170 LEU A O 1
ATOM 1312 N N . ALA A 1 171 ? 0.838 -7.487 -0.504 1.00 93.81 171 ALA A N 1
ATOM 1313 C CA . ALA A 1 171 ? 0.453 -6.292 0.227 1.00 93.81 171 ALA A CA 1
ATOM 1314 C C . ALA A 1 171 ? -0.973 -6.371 0.808 1.00 93.81 171 ALA A C 1
ATOM 1316 O O . ALA A 1 171 ? -1.329 -5.486 1.587 1.00 93.81 171 ALA A O 1
ATOM 1317 N N . VAL A 1 172 ? -1.780 -7.374 0.421 1.00 88.75 172 VAL A N 1
ATOM 1318 C CA . VAL A 1 172 ? -3.230 -7.468 0.695 1.00 88.75 172 VAL A CA 1
ATOM 1319 C C . VAL A 1 172 ? -3.612 -8.805 1.321 1.00 88.75 172 VAL A C 1
ATOM 1321 O O . VAL A 1 172 ? -3.084 -9.846 0.882 1.00 88.75 172 VAL A O 1
#

Radius of gyration: 16.38 Å; Cα contacts (8 Å, |Δi|>4): 330; chains: 1; bounding box: 39×40×35 Å